Protein AF-A0A835L0N7-F1 (afdb_monomer_lite)

Secondary structure (DSSP, 8-state):
-----------S-THHHHHHHHHHHHHHTT--SS-HHHHHHHHHHHHHHHH---HHHHHHHHHHHHHHHHH-SSPPHHHHHHHHHHHH-GGG-GGGSHHHHS-TTS--

Structure (mmCIF, N/CA/C/O backbone):
data_AF-A0A835L0N7-F1
#
_entry.id   AF-A0A835L0N7-F1
#
loop_
_atom_site.group_PDB
_atom_site.id
_atom_site.type_symbol
_atom_site.label_atom_id
_atom_site.label_alt_id
_atom_site.label_comp_id
_atom_site.label_asym_id
_atom_site.label_entity_id
_atom_site.label_seq_id
_atom_site.pdbx_PDB_ins_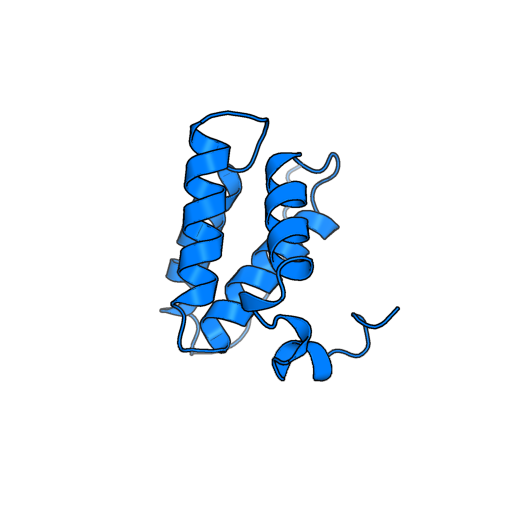code
_atom_site.Cartn_x
_atom_site.Cartn_y
_atom_site.Cartn_z
_atom_site.occupancy
_atom_site.B_iso_or_equiv
_atom_site.auth_seq_id
_atom_site.auth_comp_id
_atom_site.auth_asym_id
_atom_site.auth_atom_id
_atom_site.pdbx_PDB_model_num
ATOM 1 N N . MET A 1 1 ? 6.541 -29.232 -13.824 1.00 34.16 1 MET A N 1
ATOM 2 C CA . MET A 1 1 ? 7.101 -28.538 -12.643 1.00 34.16 1 MET A CA 1
ATOM 3 C C . MET A 1 1 ? 6.465 -27.146 -12.487 1.00 34.16 1 MET A C 1
ATOM 5 O O . MET A 1 1 ? 7.154 -26.142 -12.595 1.00 34.16 1 MET A O 1
ATOM 9 N N . ARG A 1 2 ? 5.138 -27.060 -12.292 1.00 29.77 2 ARG A N 1
ATOM 10 C CA . ARG A 1 2 ? 4.443 -25.807 -11.935 1.00 29.77 2 ARG A CA 1
ATOM 11 C C . ARG A 1 2 ? 4.101 -25.896 -10.453 1.00 29.77 2 ARG A C 1
ATOM 13 O O . ARG A 1 2 ? 3.168 -26.602 -10.093 1.00 29.77 2 ARG A O 1
ATOM 20 N N . GLY A 1 3 ? 4.887 -25.236 -9.613 1.00 35.25 3 GLY A N 1
ATOM 21 C CA . GLY A 1 3 ? 4.541 -25.019 -8.214 1.00 35.25 3 GLY A CA 1
ATOM 22 C C . GLY A 1 3 ? 3.673 -23.773 -8.103 1.00 35.25 3 GLY A C 1
ATOM 23 O O . GLY A 1 3 ? 4.200 -22.678 -7.964 1.00 35.25 3 GLY A O 1
ATOM 24 N N . GLN A 1 4 ? 2.353 -23.931 -8.201 1.00 34.38 4 GLN A N 1
ATOM 25 C CA . GLN A 1 4 ? 1.396 -22.949 -7.687 1.00 34.38 4 GLN A CA 1
ATOM 26 C C . GLN A 1 4 ? 0.720 -23.587 -6.477 1.00 34.38 4 GLN A C 1
ATOM 28 O O . GLN A 1 4 ? -0.316 -24.235 -6.586 1.00 34.38 4 GLN A O 1
ATOM 33 N N . GLY A 1 5 ? 1.380 -23.470 -5.328 1.00 38.88 5 GLY A N 1
ATOM 34 C CA . GLY A 1 5 ? 0.784 -23.754 -4.035 1.00 38.88 5 GLY A CA 1
ATOM 35 C C . GLY A 1 5 ? 0.197 -22.468 -3.476 1.00 38.88 5 GLY A C 1
ATOM 36 O O . GLY A 1 5 ? 0.951 -21.601 -3.060 1.00 38.88 5 GLY A O 1
ATOM 37 N N . GLN A 1 6 ? -1.129 -22.349 -3.514 1.00 31.50 6 GLN A N 1
ATOM 38 C CA . GLN A 1 6 ? -1.993 -22.117 -2.349 1.00 31.50 6 GLN A CA 1
ATOM 39 C C . GLN A 1 6 ? -3.359 -21.603 -2.810 1.00 31.50 6 GLN A C 1
ATOM 41 O O . GLN A 1 6 ? -3.586 -20.428 -3.082 1.00 31.50 6 GLN A O 1
ATOM 46 N N . VAL A 1 7 ? -4.283 -22.557 -2.869 1.00 38.94 7 VAL A N 1
ATOM 47 C CA . VAL A 1 7 ? -5.716 -22.338 -2.727 1.00 38.94 7 VAL A CA 1
ATOM 48 C C . VAL A 1 7 ? -5.950 -21.914 -1.276 1.00 38.94 7 VAL A C 1
ATOM 50 O O . VAL A 1 7 ? -5.754 -22.724 -0.373 1.00 38.94 7 VAL A O 1
ATOM 53 N N . GLN A 1 8 ? -6.371 -20.673 -1.038 1.00 33.81 8 GLN A N 1
ATOM 54 C CA . GLN A 1 8 ? -7.055 -20.314 0.205 1.00 33.81 8 GLN A CA 1
ATOM 55 C C . GLN A 1 8 ? -8.553 -20.201 -0.076 1.00 33.81 8 GLN A C 1
ATOM 57 O O . GLN A 1 8 ? -9.034 -19.295 -0.754 1.00 33.81 8 GLN A O 1
ATOM 62 N N . SER A 1 9 ? -9.261 -21.209 0.424 1.00 38.38 9 SER A N 1
ATOM 63 C CA . SER A 1 9 ? -10.711 -21.306 0.534 1.00 38.38 9 SER A CA 1
ATOM 64 C C . SER A 1 9 ? -11.182 -20.481 1.735 1.00 38.38 9 SER A C 1
ATOM 66 O O . SER A 1 9 ? -10.543 -20.585 2.777 1.00 38.38 9 SER A O 1
ATOM 68 N N . CYS A 1 10 ? -12.259 -19.691 1.593 1.00 29.08 10 CYS A N 1
ATOM 69 C CA . CYS A 1 10 ? -13.256 -19.389 2.641 1.00 29.08 10 CYS A CA 1
ATOM 70 C C . CYS A 1 10 ? -14.373 -18.438 2.132 1.00 29.08 10 CYS A C 1
ATOM 72 O O . CYS A 1 10 ? -14.129 -17.294 1.763 1.00 29.08 10 CYS A O 1
ATOM 74 N N . SER A 1 11 ? -15.610 -18.948 2.169 1.00 31.98 11 SER A N 1
ATOM 75 C CA . SER A 1 11 ? -16.855 -18.277 2.597 1.00 31.98 11 SER A CA 1
ATOM 76 C C . SER A 1 11 ? -17.400 -17.051 1.836 1.00 31.98 11 SER A C 1
ATOM 78 O O . SER A 1 11 ? -17.096 -15.909 2.153 1.00 31.98 11 SER A O 1
ATOM 80 N N . GLY A 1 12 ? -18.347 -17.297 0.916 1.00 33.78 12 GLY A N 1
ATOM 81 C CA . GLY A 1 12 ? -19.672 -16.636 0.819 1.00 33.78 12 GLY A CA 1
ATOM 82 C C . GLY A 1 12 ? -19.829 -15.122 0.562 1.00 33.78 12 GLY A C 1
ATOM 83 O O . GLY A 1 12 ? -20.873 -14.722 0.055 1.00 33.78 12 GLY A O 1
ATOM 84 N N . VAL A 1 13 ? -18.839 -14.271 0.840 1.00 39.44 13 VAL A N 1
ATOM 85 C CA . VAL A 1 13 ? -18.909 -12.791 0.725 1.00 39.44 13 VAL A CA 1
ATOM 86 C C . VAL A 1 13 ? -18.003 -12.264 -0.414 1.00 39.44 13 VAL A C 1
ATOM 88 O O . VAL A 1 13 ? -18.014 -11.091 -0.780 1.00 39.44 13 VAL A O 1
ATOM 91 N N . GLN A 1 14 ? -17.258 -13.165 -1.059 1.00 39.72 14 GLN A N 1
ATOM 92 C CA . GLN A 1 14 ? -16.035 -12.883 -1.820 1.00 39.72 14 GLN A CA 1
ATOM 93 C C . GLN A 1 14 ? -16.230 -12.252 -3.224 1.00 39.72 14 GLN A C 1
ATOM 95 O O . GLN A 1 14 ? -15.295 -11.665 -3.775 1.00 39.72 14 GLN A O 1
ATOM 100 N N . CYS A 1 15 ? -17.426 -12.310 -3.830 1.00 33.09 15 CYS A N 1
ATOM 101 C CA . CYS A 1 15 ? -17.608 -11.928 -5.246 1.00 33.09 15 CYS A CA 1
ATOM 102 C C . CYS A 1 15 ? -17.488 -10.416 -5.548 1.00 33.09 15 CYS A C 1
ATOM 104 O O . CYS A 1 15 ? -17.133 -10.050 -6.672 1.00 33.09 15 CYS A O 1
ATOM 106 N N . ARG A 1 16 ? -17.724 -9.507 -4.583 1.00 45.78 16 ARG A N 1
ATOM 107 C CA . ARG A 1 16 ? -17.425 -8.066 -4.779 1.00 45.78 16 ARG A CA 1
ATOM 108 C C . ARG A 1 16 ? -15.965 -7.716 -4.458 1.00 45.78 16 ARG A C 1
ATOM 110 O O . ARG A 1 16 ? -15.417 -6.820 -5.098 1.00 45.78 16 ARG A O 1
ATOM 117 N N . CYS A 1 17 ? -15.332 -8.444 -3.5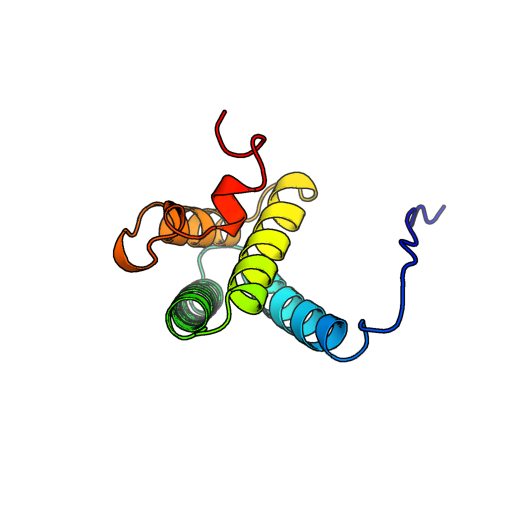37 1.00 54.12 17 CYS A N 1
ATOM 118 C CA . CYS A 1 17 ? -13.966 -8.219 -3.049 1.00 54.12 17 CYS A CA 1
ATOM 119 C C . CYS A 1 17 ? -12.916 -8.547 -4.119 1.00 54.12 17 CYS A C 1
ATOM 121 O O . CYS A 1 17 ? -11.993 -7.770 -4.352 1.00 54.12 17 CYS A O 1
ATOM 123 N N . VAL A 1 18 ? -13.108 -9.665 -4.829 1.00 66.31 18 VAL A N 1
ATOM 124 C CA . VAL A 1 18 ? -12.157 -10.175 -5.835 1.00 66.31 18 VAL A CA 1
ATOM 125 C C . VAL A 1 18 ? -11.945 -9.183 -6.973 1.00 66.31 18 VAL A C 1
ATOM 127 O O . VAL A 1 18 ? -10.810 -8.938 -7.368 1.00 66.31 18 VAL A O 1
ATOM 130 N N . ARG A 1 19 ? -13.013 -8.546 -7.469 1.00 72.06 19 ARG A N 1
ATOM 131 C CA . ARG A 1 19 ? -12.898 -7.572 -8.568 1.00 72.06 19 ARG A CA 1
ATOM 132 C C . ARG A 1 19 ? -12.093 -6.334 -8.174 1.00 72.06 19 ARG A C 1
ATOM 134 O O . ARG A 1 19 ? -11.295 -5.859 -8.975 1.00 72.06 19 ARG A O 1
ATOM 141 N N . ARG A 1 20 ? -12.269 -5.841 -6.942 1.00 74.25 20 ARG A N 1
ATOM 142 C CA . ARG A 1 20 ? -11.482 -4.716 -6.411 1.00 74.25 20 ARG A CA 1
ATOM 143 C C . ARG A 1 20 ? -10.020 -5.111 -6.241 1.00 74.25 20 ARG A C 1
ATOM 145 O O . ARG A 1 20 ? -9.146 -4.371 -6.673 1.00 74.25 20 ARG A O 1
ATOM 152 N N . TYR A 1 21 ? -9.768 -6.306 -5.713 1.00 76.50 21 TYR A N 1
ATOM 153 C CA . TYR A 1 21 ? -8.415 -6.836 -5.564 1.00 76.50 21 TYR A CA 1
ATOM 154 C C . TYR A 1 21 ? -7.700 -6.974 -6.914 1.00 76.50 21 TYR A C 1
ATOM 156 O O . TYR A 1 21 ? -6.592 -6.477 -7.065 1.00 76.50 21 TYR A O 1
ATOM 164 N N . LEU A 1 22 ? -8.347 -7.552 -7.933 1.00 80.81 22 LEU A N 1
ATOM 165 C CA . LEU A 1 22 ? -7.797 -7.646 -9.294 1.00 80.81 22 LEU A CA 1
ATOM 166 C C . LEU A 1 22 ? -7.497 -6.272 -9.906 1.00 80.81 22 LEU A C 1
ATOM 168 O O . LEU A 1 22 ? -6.462 -6.110 -10.550 1.00 80.81 22 LEU A O 1
ATOM 172 N N . PHE A 1 23 ? -8.370 -5.287 -9.686 1.00 85.25 23 PHE A N 1
ATOM 173 C CA . PHE A 1 23 ? -8.170 -3.920 -10.166 1.00 85.25 23 PHE A CA 1
ATOM 174 C C . PHE A 1 23 ? -6.971 -3.240 -9.495 1.00 85.25 23 PHE A C 1
ATOM 176 O O . PHE A 1 23 ? -6.084 -2.730 -10.180 1.00 85.25 23 PHE A O 1
ATOM 183 N N . LEU A 1 24 ? -6.894 -3.297 -8.165 1.00 84.88 24 LEU A N 1
ATOM 184 C CA . LEU A 1 24 ? -5.756 -2.776 -7.410 1.00 84.88 24 LEU A CA 1
ATOM 185 C C . LEU A 1 24 ? -4.462 -3.491 -7.823 1.00 84.88 24 LEU A C 1
ATOM 187 O O . LEU A 1 24 ? -3.439 -2.852 -8.059 1.00 84.88 24 LEU A O 1
ATOM 191 N N . ASN A 1 25 ? -4.513 -4.809 -7.998 1.00 84.06 25 ASN A N 1
ATOM 192 C CA . ASN A 1 25 ? -3.383 -5.612 -8.450 1.00 84.06 25 ASN A CA 1
ATOM 193 C C . ASN A 1 25 ? -2.919 -5.200 -9.863 1.00 84.06 25 ASN A C 1
ATOM 195 O O . ASN A 1 25 ? -1.719 -5.147 -10.134 1.00 84.06 25 ASN A O 1
ATOM 199 N N . ALA A 1 26 ? -3.848 -4.845 -10.755 1.00 86.06 26 ALA A N 1
ATOM 200 C CA . ALA A 1 26 ? -3.519 -4.300 -12.070 1.00 86.06 26 ALA A CA 1
ATOM 201 C C . ALA A 1 26 ? -2.835 -2.924 -11.975 1.00 86.06 26 ALA A C 1
ATOM 203 O O . ALA A 1 26 ? -1.854 -2.697 -12.682 1.00 86.06 26 ALA A O 1
ATOM 204 N N . ILE A 1 27 ? -3.283 -2.046 -11.068 1.00 86.81 27 ILE A N 1
ATOM 205 C CA . ILE A 1 27 ? -2.620 -0.760 -10.788 1.00 86.81 27 ILE A CA 1
ATOM 206 C C . ILE A 1 27 ? -1.202 -0.989 -10.260 1.00 86.81 27 ILE A C 1
ATOM 208 O O . ILE A 1 27 ? -0.241 -0.425 -10.778 1.00 86.81 27 ILE A O 1
ATOM 212 N N . ALA A 1 28 ? -1.037 -1.868 -9.275 1.00 85.19 28 ALA A N 1
ATOM 213 C CA . ALA A 1 28 ? 0.273 -2.114 -8.689 1.00 85.19 28 ALA A CA 1
ATOM 214 C C . ALA A 1 28 ? 1.253 -2.795 -9.653 1.00 85.19 28 ALA A C 1
ATOM 216 O O . ALA A 1 28 ? 2.461 -2.630 -9.505 1.00 85.19 28 ALA A O 1
ATOM 217 N N . ASN A 1 29 ? 0.784 -3.521 -10.677 1.00 84.69 29 ASN A N 1
ATOM 218 C CA . ASN A 1 29 ? 1.656 -4.032 -11.751 1.00 84.69 29 ASN A CA 1
ATOM 219 C C . ASN A 1 29 ? 2.346 -2.915 -12.543 1.00 84.69 29 ASN A C 1
ATOM 221 O O . ASN A 1 29 ? 3.353 -3.147 -13.216 1.00 84.69 29 ASN A O 1
ATOM 225 N N . GLN A 1 30 ? 1.810 -1.703 -12.466 1.00 86.62 30 GLN A N 1
ATOM 226 C CA . GLN A 1 30 ? 2.341 -0.546 -13.159 1.00 86.62 30 GLN A CA 1
ATOM 227 C C . GLN A 1 30 ? 3.328 0.257 -12.310 1.00 86.62 30 GLN A C 1
ATOM 229 O O . GLN A 1 30 ? 4.043 1.094 -12.855 1.00 86.62 30 GLN A O 1
ATOM 234 N N . LEU A 1 31 ? 3.447 -0.061 -11.016 1.00 83.25 31 LEU A N 1
ATOM 235 C CA . LEU A 1 31 ? 4.445 0.497 -10.109 1.00 83.25 31 LEU A CA 1
ATOM 236 C C . LEU A 1 31 ? 5.770 -0.259 -10.278 1.00 83.25 31 LEU A C 1
ATOM 238 O O . LEU A 1 31 ? 6.030 -1.253 -9.601 1.00 83.25 31 LEU A O 1
ATOM 242 N N . ARG A 1 32 ? 6.594 0.179 -11.235 1.00 83.19 32 ARG A N 1
ATOM 243 C CA . ARG A 1 32 ? 7.872 -0.474 -11.577 1.00 83.19 32 ARG A CA 1
ATOM 244 C C . ARG A 1 32 ? 9.057 0.460 -11.333 1.00 83.19 32 ARG A C 1
ATOM 246 O O . ARG A 1 32 ? 9.397 0.745 -10.189 1.00 83.19 32 ARG A O 1
ATOM 253 N N . TYR A 1 33 ? 9.699 0.916 -12.399 1.00 82.12 33 TYR A N 1
ATOM 254 C CA . TYR A 1 33 ? 10.806 1.872 -12.381 1.00 82.12 33 TYR A CA 1
ATOM 255 C C . TYR A 1 33 ? 10.271 3.312 -12.480 1.00 82.12 33 TYR A C 1
ATOM 257 O O . TYR A 1 33 ? 9.100 3.491 -12.842 1.00 82.12 33 TYR A O 1
ATOM 265 N N . PRO A 1 34 ? 11.084 4.339 -12.168 1.00 84.38 34 PRO A N 1
ATOM 266 C CA . PRO A 1 34 ? 10.704 5.735 -12.362 1.00 84.38 34 PRO A CA 1
ATOM 267 C C . PRO A 1 34 ? 10.306 5.982 -13.819 1.00 84.38 34 PRO A C 1
ATOM 269 O O . PRO A 1 34 ? 11.121 5.915 -14.734 1.00 84.38 34 PRO A O 1
ATOM 272 N N . ASN A 1 35 ? 9.017 6.219 -14.028 1.00 87.38 35 ASN A N 1
ATOM 273 C CA . ASN A 1 35 ? 8.434 6.594 -15.305 1.00 87.38 35 ASN A CA 1
ATOM 274 C C . ASN A 1 35 ? 7.148 7.397 -15.033 1.00 87.38 35 ASN A C 1
ATOM 276 O O . ASN A 1 35 ? 6.606 7.359 -13.924 1.00 87.38 35 ASN A O 1
ATOM 280 N N . SER A 1 36 ? 6.662 8.126 -16.038 1.00 89.69 36 SER A N 1
ATOM 281 C CA . SER A 1 36 ? 5.467 8.974 -15.913 1.00 89.69 36 SER A CA 1
ATOM 282 C C . SER A 1 36 ? 4.214 8.188 -15.515 1.00 89.69 36 SER A C 1
ATOM 284 O O . SER A 1 36 ? 3.387 8.683 -14.756 1.00 89.69 36 SER A O 1
ATOM 286 N N . HIS A 1 37 ? 4.101 6.942 -15.971 1.00 87.62 37 HIS A N 1
ATOM 287 C CA . HIS A 1 37 ? 2.996 6.048 -15.658 1.00 87.62 37 HIS A CA 1
ATOM 288 C C . HIS A 1 37 ? 3.040 5.598 -14.188 1.00 87.62 37 HIS A C 1
ATOM 290 O O . HIS A 1 37 ? 2.056 5.747 -13.476 1.00 87.62 37 HIS A O 1
ATOM 296 N N . THR A 1 38 ? 4.188 5.145 -13.681 1.00 90.19 38 THR A N 1
ATOM 297 C CA . THR A 1 38 ? 4.414 4.825 -12.263 1.00 90.19 38 THR A CA 1
ATOM 298 C C . THR A 1 38 ? 4.043 6.014 -11.385 1.00 90.19 38 THR A C 1
ATOM 300 O O . THR A 1 38 ? 3.347 5.831 -10.394 1.00 90.19 38 THR A O 1
ATOM 303 N N . HIS A 1 39 ? 4.459 7.229 -11.760 1.00 87.75 39 HIS A N 1
ATOM 304 C CA . HIS A 1 39 ? 4.120 8.437 -11.009 1.00 87.75 39 HIS A CA 1
ATOM 305 C C . HIS A 1 39 ? 2.607 8.700 -11.010 1.00 87.75 39 HIS A C 1
ATOM 307 O O . HIS A 1 39 ? 2.016 8.878 -9.949 1.00 87.75 39 HIS A O 1
ATOM 313 N N . TYR A 1 40 ? 1.962 8.641 -12.179 1.00 90.69 40 TYR A N 1
ATOM 314 C CA . TYR A 1 40 ? 0.513 8.816 -12.298 1.00 90.69 40 TYR A CA 1
ATOM 315 C C . TYR A 1 40 ? -0.266 7.798 -11.454 1.00 90.69 40 TYR A C 1
ATOM 317 O O . TYR A 1 40 ? -1.123 8.175 -10.658 1.00 90.69 40 TYR A O 1
ATOM 325 N N . PHE A 1 41 ? 0.070 6.511 -11.572 1.00 89.75 41 PHE A N 1
ATOM 326 C CA . PHE A 1 41 ? -0.589 5.452 -10.809 1.00 89.75 41 PHE A CA 1
ATOM 327 C C . PHE A 1 41 ? -0.280 5.524 -9.310 1.00 89.75 41 PHE A C 1
ATOM 329 O O . PHE A 1 41 ? -1.164 5.212 -8.517 1.00 89.75 41 PHE A O 1
ATOM 336 N N . SER A 1 42 ? 0.912 5.983 -8.913 1.00 89.75 42 SER A N 1
ATOM 337 C CA . SER A 1 42 ? 1.251 6.250 -7.508 1.00 89.75 42 SER A CA 1
ATOM 338 C C . SER A 1 42 ? 0.347 7.338 -6.929 1.00 89.75 42 SER A C 1
ATOM 340 O O . SER A 1 42 ? -0.324 7.104 -5.926 1.00 89.75 42 SER A O 1
ATOM 342 N N . CYS A 1 43 ? 0.242 8.492 -7.597 1.00 88.50 43 CYS A N 1
ATOM 343 C CA . CYS A 1 43 ? -0.633 9.580 -7.155 1.00 88.50 43 CYS A CA 1
ATOM 344 C C . CYS A 1 43 ? -2.112 9.167 -7.149 1.00 88.50 43 CYS A C 1
ATOM 346 O O . CYS A 1 43 ? -2.824 9.468 -6.195 1.00 88.50 43 CYS A O 1
ATOM 348 N N . CYS A 1 44 ? -2.579 8.442 -8.173 1.00 89.94 44 CYS A N 1
ATOM 349 C CA . CYS A 1 44 ? -3.949 7.927 -8.208 1.00 89.94 44 CYS A CA 1
ATOM 350 C C . CYS A 1 44 ? -4.240 6.966 -7.051 1.00 89.94 44 CYS A C 1
ATOM 352 O O . CYS A 1 44 ? -5.324 7.038 -6.478 1.00 89.94 44 CYS A O 1
ATOM 354 N N . LEU A 1 45 ? -3.303 6.079 -6.700 1.00 88.75 45 LEU A N 1
ATOM 355 C CA . LEU A 1 45 ? -3.479 5.144 -5.588 1.00 88.75 45 LEU A CA 1
ATOM 356 C C . LEU A 1 45 ? -3.585 5.890 -4.251 1.00 88.75 45 LEU A C 1
ATOM 358 O O . LEU A 1 45 ? -4.470 5.593 -3.452 1.00 88.75 45 LEU A O 1
ATOM 362 N N . LEU A 1 46 ? -2.717 6.880 -4.035 1.00 87.81 46 LEU A N 1
ATOM 363 C CA . LEU A 1 46 ? -2.723 7.713 -2.830 1.00 87.81 46 LEU A CA 1
ATOM 364 C C . LEU A 1 46 ? -3.989 8.570 -2.731 1.00 87.81 46 LEU A C 1
ATOM 366 O O . LEU A 1 46 ? -4.584 8.675 -1.662 1.00 87.81 46 LEU A O 1
ATOM 370 N N . TYR A 1 47 ? -4.446 9.134 -3.850 1.00 88.38 47 TYR A N 1
ATOM 371 C CA . TYR A 1 47 ? -5.713 9.861 -3.905 1.00 88.38 47 TYR A CA 1
ATOM 372 C C . TYR A 1 47 ? -6.902 8.947 -3.588 1.00 88.38 47 TYR A C 1
ATOM 374 O O . TYR A 1 47 ? -7.764 9.303 -2.790 1.00 88.38 47 TYR A O 1
ATOM 382 N N . LEU A 1 48 ? -6.916 7.733 -4.144 1.00 87.44 48 LEU A N 1
ATOM 383 C CA . LEU A 1 48 ? -7.966 6.752 -3.883 1.00 87.44 48 LEU A CA 1
ATOM 384 C C . LEU A 1 48 ? -7.972 6.290 -2.419 1.00 87.44 48 LEU A C 1
ATOM 386 O O . LEU A 1 48 ? -9.041 6.025 -1.881 1.00 87.44 48 LEU A O 1
ATOM 390 N N . PHE A 1 49 ? -6.809 6.239 -1.762 1.00 85.44 49 PHE A N 1
ATOM 391 C CA . PHE A 1 49 ? -6.708 5.981 -0.324 1.00 85.44 49 PHE A CA 1
ATOM 392 C C . PHE A 1 49 ? -7.280 7.134 0.520 1.00 85.44 49 PHE A C 1
ATOM 394 O O . PHE A 1 49 ? -7.975 6.880 1.503 1.00 85.44 49 PHE A O 1
ATOM 401 N N . ALA A 1 50 ? -7.031 8.387 0.121 1.00 85.62 50 ALA A N 1
ATOM 402 C CA . ALA A 1 50 ? -7.563 9.577 0.795 1.00 85.62 50 ALA A CA 1
ATOM 403 C C . ALA A 1 50 ? -9.084 9.732 0.643 1.00 85.62 50 ALA A C 1
ATOM 405 O O . ALA A 1 50 ? -9.760 10.092 1.599 1.00 85.62 50 ALA A O 1
ATOM 406 N N . GLU A 1 51 ? -9.619 9.467 -0.550 1.00 86.25 51 GLU A N 1
ATOM 407 C CA . GLU A 1 51 ? -11.051 9.610 -0.853 1.00 86.25 51 GLU A CA 1
ATOM 408 C C . GLU A 1 51 ? -11.879 8.404 -0.359 1.00 86.25 51 GLU A C 1
ATOM 410 O O . GLU A 1 51 ? -13.110 8.445 -0.288 1.00 86.25 51 GLU A O 1
ATOM 415 N N . ALA A 1 52 ? -11.223 7.288 -0.024 1.00 81.56 52 ALA A N 1
ATOM 416 C CA . ALA A 1 52 ? -11.897 6.094 0.463 1.00 81.56 52 ALA A CA 1
ATOM 417 C C . ALA A 1 52 ? -12.483 6.314 1.868 1.00 81.56 52 ALA A C 1
ATOM 419 O O . ALA A 1 52 ? -11.829 6.078 2.874 1.00 81.56 52 ALA A O 1
ATOM 420 N N . ASN A 1 53 ? -13.775 6.645 1.934 1.00 73.81 53 ASN A N 1
ATOM 421 C CA . ASN A 1 53 ? -14.537 6.750 3.190 1.00 73.81 53 ASN A CA 1
ATOM 422 C C . ASN A 1 53 ? -14.774 5.403 3.908 1.00 73.81 53 ASN A C 1
ATOM 424 O O . ASN A 1 53 ? -15.368 5.370 4.981 1.00 73.81 53 ASN A O 1
ATOM 428 N N . SER A 1 54 ? -14.388 4.275 3.302 1.00 80.19 54 SER A N 1
ATOM 429 C CA . SER A 1 54 ? -14.585 2.939 3.867 1.00 80.19 54 SER A CA 1
ATOM 430 C C . SER A 1 54 ? -13.246 2.329 4.253 1.00 80.19 54 SER A C 1
ATOM 432 O O . SER A 1 54 ? -12.417 2.053 3.384 1.00 80.19 54 SER A O 1
ATOM 434 N N . GLU A 1 55 ? -13.085 2.035 5.542 1.00 80.19 55 GLU A N 1
ATOM 435 C CA . GLU A 1 55 ? -11.868 1.428 6.097 1.00 80.19 55 GLU A CA 1
ATOM 436 C C . GLU A 1 55 ? -11.526 0.088 5.433 1.00 80.19 55 GLU A C 1
ATOM 438 O O . GLU A 1 55 ? -10.365 -0.193 5.160 1.00 80.19 55 GLU A O 1
ATOM 443 N N . ALA A 1 56 ? -12.535 -0.692 5.030 1.00 79.12 56 ALA A N 1
ATOM 444 C CA . ALA A 1 56 ? -12.335 -1.949 4.309 1.00 79.12 56 ALA A CA 1
ATOM 445 C C . ALA A 1 56 ? -11.606 -1.773 2.961 1.00 79.12 56 ALA A C 1
ATOM 447 O O . ALA A 1 56 ? -10.942 -2.694 2.486 1.00 79.12 56 ALA A O 1
ATOM 448 N N . VAL A 1 57 ? -11.740 -0.614 2.302 1.00 81.06 57 VAL A N 1
ATOM 449 C CA . VAL A 1 57 ? -11.024 -0.321 1.046 1.00 81.06 57 VAL A CA 1
ATOM 450 C C . VAL A 1 57 ? -9.585 0.093 1.339 1.00 81.06 57 VAL A C 1
ATOM 452 O O . VAL A 1 57 ? -8.676 -0.349 0.637 1.00 81.06 57 VAL A O 1
ATOM 455 N N . GLN A 1 58 ? -9.376 0.891 2.384 1.00 83.62 58 GLN A N 1
ATOM 456 C CA . GLN A 1 58 ? -8.047 1.299 2.837 1.00 83.62 58 GLN A CA 1
ATOM 457 C C . GLN A 1 58 ? -7.220 0.082 3.266 1.00 83.62 58 GLN A C 1
ATOM 459 O O . GLN A 1 58 ? -6.117 -0.115 2.755 1.00 83.62 58 GLN A O 1
ATOM 464 N N . GLU A 1 59 ? -7.802 -0.805 4.076 1.00 82.88 59 GLU A N 1
ATOM 465 C CA . GLU A 1 59 ? -7.186 -2.069 4.486 1.00 82.88 59 GLU A CA 1
ATOM 466 C C . GLU A 1 59 ? -6.819 -2.934 3.269 1.00 82.88 59 GLU A C 1
ATOM 468 O O . GLU A 1 59 ? -5.708 -3.455 3.187 1.00 82.88 59 GLU A O 1
ATOM 473 N N . GLN A 1 60 ? -7.704 -3.044 2.269 1.00 83.25 60 GLN A N 1
ATOM 474 C CA . GLN A 1 60 ? -7.423 -3.804 1.044 1.00 83.25 60 GLN A CA 1
ATOM 475 C C . GLN A 1 60 ? -6.240 -3.245 0.245 1.00 83.25 60 GLN A C 1
ATOM 477 O O . GLN A 1 60 ? -5.451 -4.024 -0.299 1.00 83.25 60 GLN A O 1
ATOM 482 N N . ILE A 1 61 ? -6.103 -1.918 0.161 1.00 85.25 61 ILE A N 1
ATOM 483 C CA . ILE A 1 61 ? -4.978 -1.266 -0.526 1.00 85.25 61 ILE A CA 1
ATOM 484 C C . ILE A 1 61 ? -3.682 -1.549 0.231 1.00 85.25 61 ILE A C 1
ATOM 486 O O . ILE A 1 61 ? -2.718 -2.028 -0.368 1.00 85.25 61 ILE A O 1
ATOM 490 N N . THR A 1 62 ? 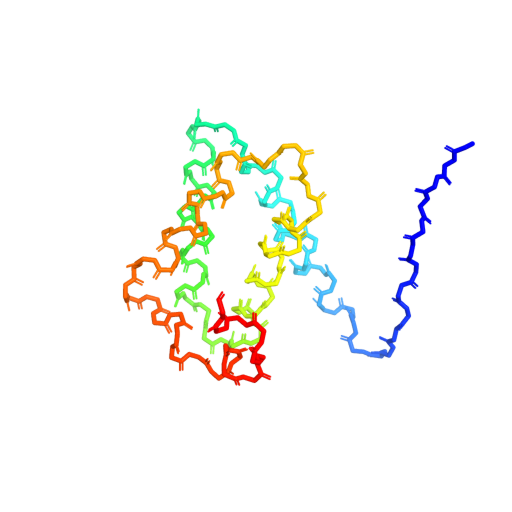-3.674 -1.321 1.544 1.00 85.69 62 THR A N 1
ATOM 491 C CA . THR A 1 62 ? -2.513 -1.571 2.405 1.00 85.69 62 THR A CA 1
ATOM 492 C C . THR A 1 62 ? -2.097 -3.036 2.373 1.00 85.69 62 THR A C 1
ATOM 494 O O . THR A 1 62 ? -0.916 -3.331 2.188 1.00 85.69 62 THR A O 1
ATOM 497 N N . ARG A 1 63 ? -3.055 -3.961 2.464 1.00 83.19 63 ARG A N 1
ATOM 498 C CA . ARG A 1 63 ? -2.800 -5.400 2.395 1.00 83.19 63 ARG A CA 1
ATOM 499 C C . ARG A 1 63 ? -2.208 -5.805 1.050 1.00 83.19 63 ARG A C 1
ATOM 501 O O . ARG A 1 63 ? -1.238 -6.553 1.028 1.00 83.19 63 ARG A O 1
ATOM 508 N N . MET A 1 64 ? -2.723 -5.282 -0.063 1.00 86.88 64 MET A N 1
ATOM 509 C CA . MET A 1 64 ? -2.151 -5.561 -1.384 1.00 86.88 64 MET A CA 1
ATOM 510 C C . MET A 1 64 ? -0.706 -5.051 -1.508 1.00 86.88 64 MET A C 1
ATOM 512 O O . MET A 1 64 ? 0.150 -5.762 -2.042 1.00 86.88 64 MET A O 1
ATOM 516 N N . LEU A 1 65 ? -0.414 -3.847 -0.999 1.00 84.50 65 LEU A N 1
ATOM 517 C CA . LEU A 1 65 ? 0.950 -3.307 -0.979 1.00 84.50 65 LEU A CA 1
ATOM 518 C C . LEU A 1 65 ? 1.877 -4.190 -0.129 1.00 84.50 65 LEU A C 1
ATOM 520 O O . LEU A 1 65 ? 2.959 -4.558 -0.588 1.00 84.50 65 LEU A O 1
ATOM 524 N N . LEU A 1 66 ? 1.431 -4.587 1.066 1.00 83.00 66 LEU A N 1
ATOM 525 C CA . LEU A 1 66 ? 2.203 -5.405 2.001 1.00 83.00 66 LEU A CA 1
ATOM 526 C C . LEU A 1 66 ? 2.462 -6.822 1.463 1.00 83.00 66 LEU A C 1
ATOM 528 O O . LEU A 1 66 ? 3.603 -7.284 1.474 1.00 83.00 66 LEU A O 1
ATOM 532 N N . GLU A 1 67 ? 1.439 -7.483 0.912 1.00 82.69 67 GLU A N 1
ATOM 533 C CA . GLU A 1 67 ? 1.558 -8.800 0.265 1.00 82.69 67 GLU A CA 1
ATOM 534 C C . GLU A 1 67 ? 2.634 -8.779 -0.833 1.00 82.69 67 GLU A C 1
ATOM 536 O O . GLU A 1 67 ? 3.461 -9.689 -0.937 1.00 82.69 67 GLU A O 1
ATOM 541 N N . ARG A 1 68 ? 2.686 -7.705 -1.630 1.00 78.88 68 ARG A N 1
ATOM 542 C CA . ARG A 1 68 ? 3.688 -7.554 -2.692 1.00 78.88 68 ARG A CA 1
ATOM 543 C C . ARG A 1 68 ? 5.093 -7.275 -2.172 1.00 78.88 68 ARG A C 1
ATOM 545 O O . ARG A 1 68 ? 6.045 -7.712 -2.823 1.00 78.88 68 ARG A O 1
ATOM 552 N N . LEU A 1 69 ? 5.223 -6.577 -1.045 1.00 77.94 69 LEU A N 1
ATOM 553 C CA . LEU A 1 69 ? 6.509 -6.315 -0.396 1.00 77.94 69 LEU A CA 1
ATOM 554 C C . LEU A 1 69 ? 7.103 -7.586 0.224 1.00 77.94 69 LEU A C 1
ATOM 556 O O . LEU A 1 69 ? 8.305 -7.805 0.102 1.00 77.94 69 LEU A O 1
ATOM 560 N N . ILE A 1 70 ? 6.278 -8.455 0.816 1.00 80.38 70 ILE A N 1
ATOM 561 C CA . ILE A 1 70 ? 6.747 -9.706 1.435 1.00 80.38 70 ILE A CA 1
ATOM 562 C C . ILE A 1 70 ? 7.167 -10.733 0.367 1.00 80.38 70 ILE A C 1
ATOM 564 O O . ILE A 1 70 ? 8.184 -11.407 0.523 1.00 80.38 70 ILE A O 1
ATOM 568 N N . VAL A 1 71 ? 6.410 -10.848 -0.732 1.00 76.62 71 VAL A N 1
ATOM 569 C CA . VAL A 1 71 ? 6.590 -11.934 -1.716 1.00 76.62 71 VAL A CA 1
ATOM 570 C C . VAL A 1 71 ? 7.617 -11.618 -2.816 1.00 76.62 71 VAL A C 1
ATOM 572 O O . VAL A 1 71 ? 8.352 -12.512 -3.235 1.00 76.62 71 VAL A O 1
ATOM 575 N N . ASN A 1 72 ? 7.701 -10.380 -3.320 1.00 61.16 72 ASN A N 1
ATOM 576 C CA . ASN A 1 72 ? 8.468 -10.096 -4.543 1.00 61.16 72 ASN A CA 1
ATOM 577 C C . ASN A 1 72 ? 9.848 -9.492 -4.261 1.00 61.16 72 ASN A C 1
ATOM 579 O O . ASN A 1 72 ? 9.981 -8.274 -4.173 1.00 61.16 72 ASN A O 1
ATOM 583 N N . ARG A 1 73 ? 10.898 -10.320 -4.197 1.00 62.34 73 ARG A N 1
ATOM 584 C CA . ARG A 1 73 ? 12.304 -9.878 -4.311 1.00 62.34 73 ARG A CA 1
ATOM 585 C C . ARG A 1 73 ? 12.774 -10.066 -5.767 1.00 62.34 73 ARG A C 1
ATOM 587 O O . ARG A 1 73 ? 12.584 -11.163 -6.287 1.00 62.34 73 ARG A O 1
ATOM 594 N N . PRO A 1 74 ? 13.426 -9.083 -6.424 1.00 77.25 74 PRO A N 1
ATOM 595 C CA . PRO A 1 74 ? 13.732 -7.722 -5.970 1.00 77.25 74 PRO A CA 1
ATOM 596 C C . PRO A 1 74 ? 12.492 -6.814 -5.936 1.00 77.25 74 PRO A C 1
ATOM 598 O O . PRO A 1 74 ? 11.644 -6.869 -6.825 1.00 77.25 74 PRO A O 1
ATOM 601 N N . HIS A 1 75 ? 12.403 -5.961 -4.913 1.00 74.00 75 HIS A N 1
ATOM 602 C CA . HIS A 1 75 ? 11.272 -5.049 -4.738 1.00 74.00 75 HIS A CA 1
ATOM 603 C C . HIS A 1 75 ? 11.288 -3.948 -5.815 1.00 74.00 75 HIS A C 1
ATOM 605 O O . HIS A 1 75 ? 12.318 -3.289 -5.989 1.00 74.00 75 HIS A O 1
ATOM 611 N N . PRO A 1 76 ? 10.177 -3.710 -6.535 1.00 82.25 76 PRO A N 1
ATOM 612 C CA . PRO A 1 76 ? 10.106 -2.629 -7.510 1.00 82.25 76 PRO A CA 1
ATOM 613 C C . PRO A 1 76 ? 10.148 -1.259 -6.819 1.00 82.25 76 PRO A C 1
ATOM 615 O O . PRO A 1 76 ? 9.437 -1.017 -5.844 1.00 82.25 76 PRO A O 1
ATOM 618 N N . TRP A 1 77 ? 10.962 -0.345 -7.356 1.00 84.25 77 TRP A N 1
ATOM 619 C CA . TRP A 1 77 ? 11.199 0.985 -6.781 1.00 84.25 77 TRP A CA 1
ATOM 620 C C . TRP A 1 77 ? 9.906 1.785 -6.571 1.00 84.25 77 TRP A C 1
ATOM 622 O O . TRP A 1 77 ? 9.700 2.347 -5.500 1.00 84.25 77 TRP A O 1
ATOM 632 N N . GLY A 1 78 ? 9.004 1.786 -7.558 1.00 84.44 78 GLY A N 1
ATOM 633 C CA . GLY A 1 78 ? 7.745 2.531 -7.490 1.00 84.44 78 GLY A CA 1
ATOM 634 C C . GLY A 1 78 ? 6.839 2.083 -6.345 1.00 84.44 78 GLY A C 1
ATOM 635 O O . GLY A 1 78 ? 6.237 2.921 -5.690 1.00 84.44 78 GLY A O 1
ATOM 636 N N . LEU A 1 79 ? 6.802 0.779 -6.054 1.00 85.69 79 LEU A N 1
ATOM 637 C CA . LEU A 1 79 ? 6.004 0.236 -4.951 1.00 85.69 79 LEU A CA 1
ATOM 638 C C . LEU A 1 79 ? 6.510 0.741 -3.593 1.00 85.69 79 LEU A C 1
ATOM 640 O O . LEU A 1 79 ? 5.710 1.118 -2.739 1.00 85.69 79 LEU A O 1
ATOM 644 N N . LEU A 1 80 ? 7.835 0.782 -3.413 1.00 85.00 80 LEU A N 1
ATOM 645 C CA . LEU A 1 80 ? 8.458 1.293 -2.192 1.00 85.00 80 LEU A CA 1
ATOM 646 C C . LEU A 1 80 ? 8.179 2.784 -2.004 1.00 85.00 80 LEU A C 1
ATOM 648 O O . LEU A 1 80 ? 7.828 3.191 -0.903 1.00 85.00 80 LEU A O 1
ATOM 652 N N . ILE A 1 81 ? 8.297 3.589 -3.064 1.00 87.94 81 ILE A N 1
ATOM 653 C CA . ILE A 1 81 ? 8.030 5.031 -2.983 1.00 87.94 81 ILE A CA 1
ATOM 654 C C . ILE A 1 81 ? 6.578 5.299 -2.588 1.00 87.94 81 ILE A C 1
ATOM 656 O O . ILE A 1 81 ? 6.353 6.043 -1.638 1.00 87.94 81 ILE A O 1
ATOM 660 N N . THR A 1 82 ? 5.607 4.647 -3.236 1.00 88.12 82 THR A N 1
ATOM 661 C CA . THR A 1 82 ? 4.186 4.822 -2.896 1.00 88.12 82 THR A CA 1
ATOM 662 C C . THR A 1 82 ? 3.893 4.416 -1.450 1.00 88.12 82 THR A C 1
ATOM 664 O O . THR A 1 82 ? 3.165 5.115 -0.749 1.00 88.12 82 THR A O 1
ATOM 667 N N . PHE A 1 83 ? 4.488 3.318 -0.973 1.00 85.50 83 PHE A N 1
ATOM 668 C CA . PHE A 1 83 ? 4.312 2.862 0.408 1.00 85.50 83 PHE A CA 1
ATOM 669 C C . PHE A 1 83 ? 4.945 3.822 1.428 1.00 85.50 83 PHE A C 1
ATOM 671 O O . PHE A 1 83 ? 4.328 4.156 2.438 1.00 85.50 83 PHE A O 1
ATOM 678 N N . ILE A 1 84 ? 6.152 4.319 1.145 1.00 84.56 84 ILE A N 1
ATOM 679 C CA . ILE A 1 84 ? 6.833 5.308 1.990 1.00 84.56 84 ILE A CA 1
ATOM 680 C C . ILE A 1 84 ? 6.039 6.616 2.034 1.00 84.56 84 ILE A C 1
ATOM 682 O O . ILE A 1 84 ? 5.919 7.209 3.102 1.00 84.56 84 ILE A O 1
ATOM 686 N N . GLU A 1 85 ? 5.494 7.072 0.907 1.00 86.06 85 GLU A N 1
ATOM 687 C CA . GLU A 1 85 ? 4.692 8.298 0.837 1.00 86.06 85 GLU A CA 1
ATOM 688 C C . GLU A 1 85 ? 3.401 8.181 1.656 1.00 86.06 85 GLU A C 1
ATOM 690 O O . GLU A 1 85 ? 3.051 9.110 2.385 1.00 86.06 85 GLU A O 1
ATOM 695 N N . LEU A 1 86 ? 2.760 7.010 1.620 1.00 84.38 86 LEU A N 1
ATOM 696 C CA . LEU A 1 86 ? 1.559 6.708 2.396 1.00 84.38 86 LEU A CA 1
ATOM 697 C C . LEU A 1 86 ? 1.817 6.740 3.915 1.00 84.38 86 LEU A C 1
ATOM 699 O O . LEU A 1 86 ? 0.990 7.257 4.661 1.00 84.38 86 LEU A O 1
ATOM 703 N N . ILE A 1 87 ? 2.976 6.249 4.371 1.00 80.50 87 ILE A N 1
ATOM 704 C CA . ILE A 1 87 ? 3.364 6.263 5.796 1.00 80.50 87 ILE A CA 1
ATOM 705 C C . ILE A 1 87 ? 3.871 7.639 6.241 1.00 80.50 87 ILE A C 1
ATOM 707 O O . ILE A 1 87 ? 3.593 8.074 7.360 1.00 80.50 87 ILE A O 1
ATOM 711 N N . LYS A 1 88 ? 4.663 8.312 5.400 1.00 78.25 88 LYS A N 1
ATOM 712 C CA . LYS A 1 88 ? 5.308 9.582 5.757 1.00 78.25 88 LYS A CA 1
ATOM 713 C C . LYS A 1 88 ? 4.343 10.754 5.781 1.00 78.25 88 LYS A C 1
ATOM 715 O O . LYS A 1 88 ? 4.600 11.709 6.510 1.00 78.25 88 LYS A O 1
ATOM 720 N N . ASN A 1 89 ? 3.297 10.735 4.960 1.00 79.19 89 ASN A N 1
ATOM 721 C CA . ASN A 1 89 ? 2.407 11.877 4.838 1.00 79.19 89 ASN A CA 1
ATOM 722 C C . ASN A 1 89 ? 1.300 11.822 5.915 1.00 79.19 89 ASN A C 1
ATOM 724 O O . ASN A 1 89 ? 0.412 10.969 5.842 1.00 79.19 89 ASN A O 1
ATOM 728 N N . PRO A 1 90 ? 1.307 12.735 6.910 1.00 71.50 90 PRO A N 1
ATOM 729 C CA . PRO A 1 90 ? 0.371 12.696 8.035 1.00 71.50 90 PRO A CA 1
ATOM 730 C C . PRO A 1 90 ? -1.081 12.979 7.625 1.00 71.50 90 PRO A C 1
ATOM 732 O O . PRO A 1 90 ? -1.994 12.714 8.405 1.00 71.50 90 PRO A O 1
ATOM 735 N N . ILE A 1 91 ? -1.312 13.491 6.409 1.00 74.25 91 ILE A N 1
ATOM 736 C CA . ILE A 1 91 ? -2.649 13.770 5.865 1.00 74.25 91 ILE A CA 1
ATOM 737 C C . ILE A 1 91 ? -3.487 12.490 5.774 1.00 74.25 91 ILE A C 1
ATOM 739 O O . ILE A 1 91 ? -4.683 12.523 6.050 1.00 74.25 91 ILE A O 1
ATOM 743 N N . TYR A 1 92 ? -2.858 11.358 5.450 1.00 69.62 92 TYR A N 1
ATOM 744 C CA . TYR A 1 92 ? -3.546 10.073 5.317 1.00 69.62 92 TYR A CA 1
ATOM 745 C C . TYR A 1 92 ? -3.808 9.386 6.658 1.00 69.62 92 TYR A C 1
ATOM 747 O O . TYR A 1 92 ? -4.451 8.344 6.668 1.00 69.62 92 TYR A O 1
ATOM 755 N N . LYS A 1 93 ? -3.283 9.942 7.765 1.00 68.62 93 LYS A N 1
ATOM 756 C CA . LYS A 1 93 ? -3.398 9.432 9.141 1.00 68.62 93 LYS A CA 1
ATOM 757 C C . LYS A 1 93 ? -3.351 7.903 9.231 1.00 68.62 93 LYS A C 1
ATOM 759 O O . LYS A 1 93 ? -4.109 7.287 9.969 1.00 68.62 93 LYS A O 1
ATOM 764 N N . PHE A 1 94 ? -2.430 7.296 8.484 1.00 68.69 94 PHE A N 1
ATOM 765 C CA . PHE A 1 94 ? -2.343 5.847 8.337 1.00 68.69 94 PHE A CA 1
ATOM 766 C C . PHE A 1 94 ? -2.334 5.124 9.695 1.00 68.69 94 PHE A C 1
ATOM 768 O O . PHE A 1 94 ? -3.074 4.171 9.900 1.00 68.69 94 PHE A O 1
ATOM 775 N N . TRP A 1 95 ? -1.572 5.660 10.650 1.00 63.78 95 TRP A N 1
ATOM 776 C CA . TRP A 1 95 ? -1.432 5.140 12.011 1.00 63.78 95 TRP A CA 1
ATOM 777 C C . TRP A 1 95 ? -2.637 5.369 12.930 1.00 63.78 95 TRP A C 1
ATOM 779 O O . TRP A 1 95 ? -2.653 4.809 14.015 1.00 63.78 95 TRP A O 1
ATOM 789 N N . SER A 1 96 ? -3.619 6.195 12.552 1.00 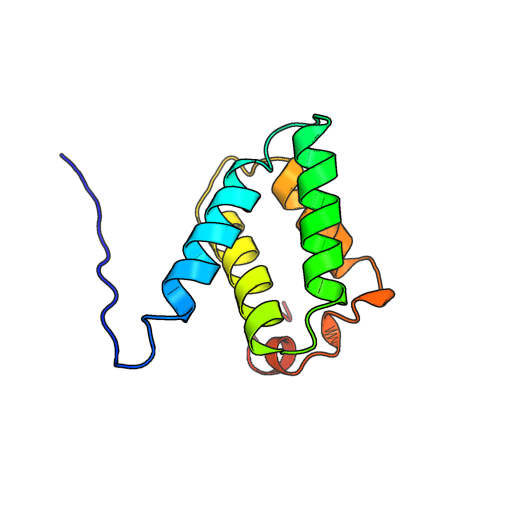66.75 96 SER A N 1
ATOM 790 C CA . SER A 1 96 ? -4.817 6.420 13.375 1.00 66.75 96 SER A CA 1
ATOM 791 C C . SER A 1 96 ? -5.968 5.478 13.040 1.00 66.75 96 SER A C 1
ATOM 793 O O . SER A 1 96 ? -7.018 5.573 13.667 1.00 66.75 96 SER A O 1
ATOM 795 N N . HIS A 1 97 ? -5.826 4.640 12.013 1.00 68.44 97 HIS A N 1
ATOM 796 C CA . HIS A 1 97 ? -6.873 3.704 11.637 1.00 68.44 97 HIS A CA 1
ATOM 797 C C . HIS A 1 97 ? -6.832 2.442 12.509 1.00 68.44 97 HIS A C 1
ATOM 799 O O . HIS A 1 97 ? -5.762 1.877 12.750 1.00 68.44 97 HIS A O 1
ATOM 805 N N . GLU A 1 98 ? -8.007 1.961 12.935 1.00 59.88 98 GLU A N 1
ATOM 806 C CA . GLU A 1 98 ? -8.145 0.784 13.812 1.00 59.88 98 GLU A CA 1
ATOM 807 C C . GLU A 1 98 ? -7.476 -0.474 13.235 1.00 59.88 98 GLU A C 1
ATOM 809 O O . GLU A 1 98 ? -6.921 -1.273 13.989 1.00 59.88 98 GL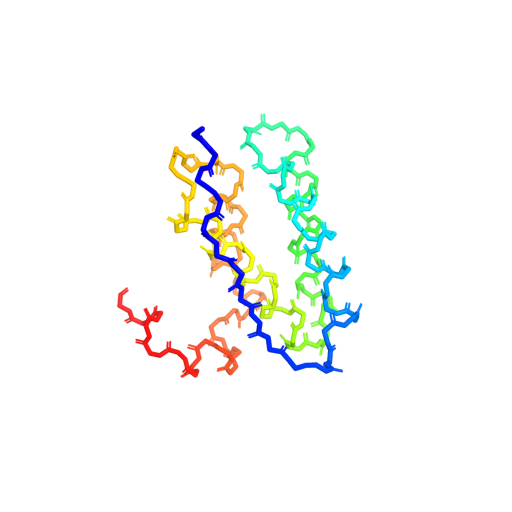U A O 1
ATOM 814 N N . PHE A 1 99 ? -7.416 -0.618 11.905 1.00 65.00 99 PHE A N 1
ATOM 815 C CA . PHE A 1 99 ? -6.781 -1.771 11.259 1.00 65.00 99 PHE A CA 1
ATOM 816 C C . PHE A 1 99 ? -5.270 -1.886 11.532 1.00 65.00 99 PHE A C 1
ATOM 818 O O . PHE A 1 99 ? -4.729 -2.989 11.457 1.00 65.00 99 PHE A O 1
ATOM 825 N N . VAL A 1 100 ? -4.580 -0.788 11.868 1.00 60.06 100 VAL A N 1
ATOM 826 C CA . VAL A 1 100 ? -3.154 -0.822 12.251 1.00 60.06 100 VAL A CA 1
ATOM 827 C C . VAL A 1 100 ? -2.988 -1.271 13.706 1.00 60.06 100 VAL A C 1
ATOM 829 O O . VAL A 1 100 ? -2.018 -1.948 14.033 1.00 60.06 100 VAL A O 1
ATOM 832 N N . HIS A 1 101 ? -3.963 -0.970 14.567 1.00 57.28 101 HIS A N 1
ATOM 833 C CA . HIS A 1 101 ? -3.950 -1.336 15.986 1.00 57.28 101 HIS A CA 1
ATOM 834 C C . HIS A 1 101 ? -4.435 -2.767 16.262 1.00 57.28 101 HIS A C 1
ATOM 836 O O . HIS A 1 101 ? -4.087 -3.343 17.292 1.00 57.28 101 HIS A O 1
ATOM 842 N N . CYS A 1 102 ? -5.206 -3.374 15.355 1.00 51.75 102 CYS A N 1
ATOM 843 C CA . CYS A 1 102 ? -5.640 -4.768 15.488 1.00 51.75 102 CYS A CA 1
ATOM 844 C C . CYS A 1 102 ? -4.522 -5.797 15.229 1.00 51.75 102 CYS A C 1
ATOM 846 O O . CYS A 1 102 ? -4.673 -6.959 15.609 1.00 51.75 102 CYS A O 1
ATOM 848 N N . ALA A 1 103 ? -3.412 -5.398 14.602 1.00 47.78 103 ALA A N 1
ATOM 849 C CA . ALA A 1 103 ? -2.298 -6.280 14.264 1.00 47.78 103 ALA A CA 1
ATOM 850 C C . ALA A 1 103 ? -1.005 -5.833 14.982 1.00 47.78 103 ALA A C 1
ATOM 852 O O . ALA A 1 103 ? -0.251 -5.027 14.434 1.00 47.78 103 ALA A O 1
ATOM 853 N N . PRO A 1 104 ? -0.679 -6.387 16.169 1.00 51.12 104 PRO A N 1
ATOM 854 C CA . PRO A 1 104 ? 0.546 -6.055 16.916 1.00 51.12 104 PRO A CA 1
ATOM 855 C C . PRO A 1 104 ? 1.856 -6.496 16.220 1.00 51.12 104 PRO A C 1
ATOM 857 O O . PRO A 1 104 ? 2.935 -6.392 16.796 1.00 51.12 104 PRO A O 1
ATOM 860 N N . GLU A 1 105 ? 1.792 -6.994 14.981 1.00 50.75 105 GLU A N 1
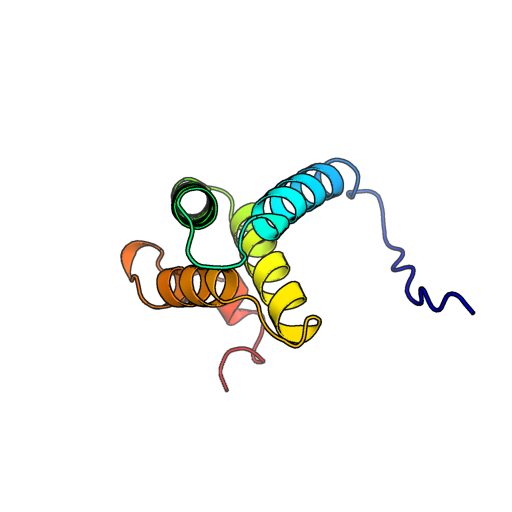ATOM 861 C CA . GLU A 1 105 ? 2.950 -7.336 14.141 1.00 50.75 105 GLU A CA 1
ATOM 862 C C . GLU A 1 105 ? 3.519 -6.139 13.360 1.00 50.75 105 GLU A C 1
ATOM 864 O O . GLU A 1 105 ? 4.626 -6.239 12.837 1.00 50.75 105 GLU A O 1
ATOM 869 N N . ILE A 1 106 ? 2.802 -5.010 13.292 1.00 54.69 106 ILE A N 1
ATOM 870 C CA . ILE A 1 106 ? 3.230 -3.802 12.556 1.00 54.69 106 ILE A CA 1
ATOM 871 C C . ILE A 1 106 ? 4.047 -2.842 13.454 1.00 54.69 106 ILE A C 1
ATOM 873 O O . ILE A 1 106 ? 4.705 -1.933 12.955 1.00 54.69 106 ILE A O 1
ATOM 877 N N . GLU A 1 107 ? 4.055 -3.055 14.776 1.00 45.00 107 GLU A N 1
ATOM 878 C CA . GLU A 1 107 ? 4.660 -2.153 15.775 1.00 45.00 107 GLU A CA 1
ATOM 879 C C . GLU A 1 107 ? 6.130 -2.487 16.140 1.00 45.00 107 GLU A C 1
ATOM 881 O O . GLU A 1 107 ? 6.642 -1.999 17.147 1.00 45.00 107 GLU A O 1
ATOM 886 N N . LYS A 1 108 ? 6.829 -3.319 15.351 1.00 37.56 108 LYS A N 1
ATOM 887 C CA . LYS A 1 108 ? 8.246 -3.679 15.578 1.00 37.56 108 LYS A CA 1
ATOM 888 C C . LYS A 1 108 ? 9.194 -3.181 14.497 1.00 37.56 108 LYS A C 1
ATOM 890 O O . LYS A 1 108 ? 8.865 -3.333 13.301 1.00 37.56 108 LYS A O 1
#

InterPro domains:
  IPR007196 CCR4-Not complex component, Not1, C-terminal [PF04054] (19-108)
  IPR040398 CCR4-NOT transcription complex subunit 1 [PTHR13162] (17-108)

Foldseek 3Di:
DDPPDDDDDDDDPCPVVVVLLVVLVVLVVQQAEDDPSLVVSLVVLLVCLLPPPDVVSVVSNVVSLVVLVVPDPVRGPSSVVSVCCCVVDCSSVNVVDVVCVVDPVNVD

Sequence (108 aa):
MRGQGQVQSCSGVQCRCVRRYLFLNAIANQLRYPNSHTHYFSCCLLYLFAEANSEAVQEQITRMLLERLIVNRPHPWGLLITFIELIKNPIYKFWSHEFVHCAPEIEK

Organism: Spodoptera exigua (NCBI:txid7107)

pLDDT: mean 71.51, std 18.69, range [29.08, 90.69]

Radius of gyration: 14.79 Å; chains: 1; bounding box: 33×42×33 Å